Protein AF-A0A522B689-F1 (afdb_monomer_lite)

Structure (mmCIF, N/CA/C/O backbone):
data_AF-A0A522B689-F1
#
_entry.id   AF-A0A522B689-F1
#
loop_
_atom_site.group_PDB
_atom_site.id
_atom_site.type_symbol
_atom_site.label_atom_id
_atom_site.label_alt_id
_atom_site.label_comp_id
_atom_site.label_asym_id
_atom_site.label_entity_id
_atom_site.label_seq_id
_atom_site.pdbx_PDB_ins_code
_atom_site.Cartn_x
_atom_site.Cartn_y
_atom_site.Cartn_z
_atom_site.occupancy
_atom_site.B_iso_or_equiv
_atom_site.auth_seq_i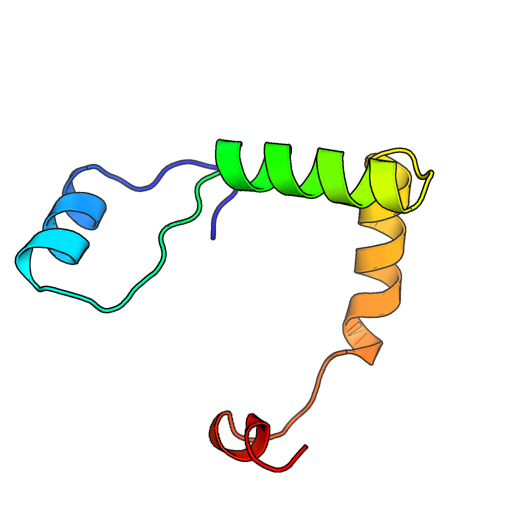d
_atom_site.auth_comp_id
_atom_site.auth_asym_id
_atom_site.auth_atom_id
_atom_site.pdbx_PDB_model_num
ATOM 1 N N . MET A 1 1 ? 5.266 -0.429 -4.698 1.00 90.69 1 MET A N 1
ATOM 2 C CA . MET A 1 1 ? 4.177 0.427 -4.175 1.00 90.69 1 MET A CA 1
ATOM 3 C C . MET A 1 1 ? 4.792 1.658 -3.522 1.00 90.69 1 MET A C 1
ATOM 5 O O . MET A 1 1 ? 5.859 1.520 -2.941 1.00 90.69 1 MET A O 1
ATOM 9 N N . THR A 1 2 ? 4.174 2.833 -3.627 1.00 95.00 2 THR A N 1
ATOM 10 C CA . THR A 1 2 ? 4.621 4.068 -2.953 1.00 95.00 2 THR A CA 1
ATOM 11 C C . THR A 1 2 ? 3.426 4.969 -2.632 1.00 95.00 2 THR A C 1
ATOM 13 O O . THR A 1 2 ? 2.391 4.861 -3.286 1.00 95.00 2 THR A O 1
ATOM 16 N N . THR A 1 3 ? 3.564 5.863 -1.651 1.00 95.25 3 THR A N 1
ATOM 17 C CA . THR A 1 3 ? 2.579 6.915 -1.337 1.00 95.25 3 THR A CA 1
ATOM 18 C C . THR A 1 3 ? 2.690 8.130 -2.263 1.00 95.25 3 THR A C 1
ATOM 20 O O . THR A 1 3 ? 1.765 8.934 -2.328 1.00 95.25 3 THR A O 1
ATOM 23 N N . GLY A 1 4 ? 3.803 8.264 -2.990 1.00 95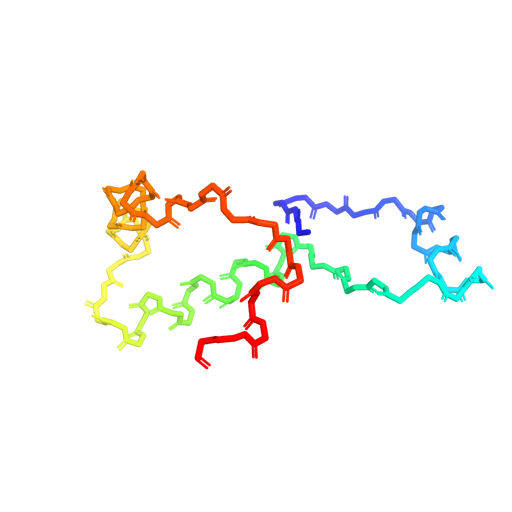.19 4 GLY A N 1
ATOM 24 C CA . GLY A 1 4 ? 4.040 9.333 -3.960 1.00 95.19 4 GLY A CA 1
ATOM 25 C C . GLY A 1 4 ? 3.859 8.875 -5.408 1.00 95.19 4 GLY A C 1
ATOM 26 O O . GLY A 1 4 ? 2.964 8.095 -5.736 1.00 95.19 4 GLY A O 1
ATOM 27 N N . PHE A 1 5 ? 4.748 9.343 -6.280 1.00 96.75 5 PHE A N 1
ATOM 28 C CA . PHE A 1 5 ? 4.786 8.992 -7.699 1.00 96.75 5 PHE A CA 1
ATOM 29 C C . PHE A 1 5 ? 6.124 8.343 -8.056 1.00 96.75 5 PHE A C 1
ATOM 31 O O . PHE A 1 5 ? 7.120 8.521 -7.357 1.00 96.75 5 PHE A O 1
ATOM 38 N N . PHE A 1 6 ? 6.147 7.605 -9.163 1.00 96.88 6 PHE A N 1
ATOM 39 C CA . PHE A 1 6 ? 7.390 7.154 -9.785 1.00 96.88 6 PHE A CA 1
ATOM 40 C C . PHE A 1 6 ? 7.829 8.181 -10.827 1.00 96.88 6 PHE A C 1
ATOM 42 O O . PHE A 1 6 ? 6.981 8.740 -11.522 1.00 96.88 6 PHE A O 1
ATOM 49 N N . SER A 1 7 ? 9.132 8.424 -10.961 1.00 97.62 7 SER A N 1
ATOM 50 C CA . SER A 1 7 ? 9.638 9.343 -11.984 1.00 97.62 7 SER A CA 1
ATOM 51 C C . SER A 1 7 ? 9.334 8.825 -13.393 1.00 97.62 7 SER A C 1
ATOM 53 O O . SER A 1 7 ? 9.270 7.615 -13.624 1.00 97.62 7 SER A O 1
ATOM 55 N N . ASP A 1 8 ? 9.191 9.736 -14.356 1.00 97.69 8 ASP A N 1
ATOM 56 C CA . ASP A 1 8 ? 8.945 9.360 -15.753 1.00 97.69 8 ASP A CA 1
ATOM 57 C C . ASP A 1 8 ? 10.070 8.491 -16.322 1.00 97.69 8 ASP A C 1
ATOM 59 O O . ASP A 1 8 ? 9.826 7.604 -17.134 1.00 97.69 8 ASP A O 1
ATOM 63 N N . GLN A 1 9 ? 11.312 8.729 -15.889 1.00 97.94 9 GLN A N 1
ATOM 64 C CA . GLN A 1 9 ? 12.453 7.909 -16.284 1.00 97.94 9 GLN A CA 1
ATOM 65 C C . GLN A 1 9 ? 12.295 6.463 -15.798 1.00 97.94 9 GLN A C 1
ATOM 67 O O . GLN A 1 9 ? 12.374 5.555 -16.617 1.00 97.94 9 GLN A O 1
ATOM 72 N N . ALA A 1 10 ? 11.980 6.251 -14.516 1.00 96.50 10 ALA A N 1
ATOM 73 C CA . ALA A 1 10 ? 11.783 4.908 -13.975 1.00 96.50 10 ALA A CA 1
ATOM 74 C C . ALA A 1 10 ? 10.616 4.181 -14.665 1.00 96.50 10 ALA A C 1
ATOM 76 O O . ALA A 1 10 ? 10.704 2.997 -14.972 1.00 96.50 10 ALA A O 1
ATOM 77 N N . GLN A 1 11 ? 9.526 4.897 -14.962 1.00 96.75 11 GLN A N 1
ATOM 78 C CA . GLN A 1 11 ? 8.390 4.327 -15.691 1.00 96.75 11 GLN A CA 1
ATOM 79 C C . GLN A 1 11 ? 8.762 3.923 -17.126 1.00 96.75 11 GLN A C 1
ATOM 81 O O . GLN A 1 11 ? 8.289 2.893 -17.613 1.00 96.75 11 GLN A O 1
ATOM 86 N N . ARG A 1 12 ? 9.603 4.716 -17.806 1.00 97.88 12 ARG A N 1
ATOM 87 C CA . ARG A 1 12 ? 10.109 4.394 -19.148 1.00 97.88 12 ARG A CA 1
ATOM 88 C C . ARG A 1 12 ? 11.035 3.186 -19.135 1.00 97.88 12 ARG A C 1
ATOM 90 O O . ARG A 1 12 ? 10.891 2.341 -20.011 1.00 97.88 12 ARG A O 1
ATOM 97 N N . GLU A 1 13 ? 11.937 3.093 -18.164 1.00 98.19 13 GLU A N 1
ATOM 98 C CA . GLU A 1 13 ? 12.849 1.950 -18.007 1.00 98.19 13 GLU A CA 1
ATOM 99 C C . GLU A 1 13 ? 12.057 0.656 -17.780 1.00 98.19 13 GLU A C 1
ATOM 101 O O . GLU A 1 13 ? 12.234 -0.304 -18.525 1.00 98.19 13 GLU A O 1
ATOM 106 N N . VAL A 1 14 ? 11.073 0.663 -16.867 1.00 97.06 14 VAL A N 1
ATOM 107 C CA . VAL A 1 14 ? 10.179 -0.492 -16.636 1.00 97.06 14 VAL A CA 1
ATOM 108 C C . VAL A 1 14 ? 9.512 -0.986 -17.917 1.00 97.06 14 VAL A C 1
ATOM 110 O O . VAL A 1 14 ? 9.491 -2.189 -18.177 1.00 97.06 14 VAL A O 1
ATOM 113 N N . GLN A 1 15 ? 9.005 -0.071 -18.740 1.00 96.94 15 GLN A N 1
ATOM 114 C CA . GLN A 1 15 ? 8.336 -0.428 -19.991 1.00 96.94 15 GLN A CA 1
ATOM 115 C C . GLN A 1 15 ? 9.313 -0.876 -21.085 1.00 96.94 15 GLN A C 1
ATOM 117 O O . GLN A 1 15 ? 9.041 -1.846 -21.793 1.00 96.94 15 GLN A O 1
ATOM 122 N N . THR A 1 16 ? 10.438 -0.177 -21.233 1.00 97.81 16 THR A N 1
ATOM 123 C CA . THR A 1 16 ? 11.395 -0.393 -22.330 1.00 97.81 16 THR A CA 1
ATOM 124 C C . THR A 1 16 ? 12.191 -1.673 -22.122 1.00 97.81 16 THR A C 1
ATOM 126 O O . THR A 1 16 ? 12.297 -2.486 -23.042 1.00 97.81 16 THR A O 1
ATOM 129 N N . ASP A 1 17 ? 12.653 -1.900 -20.894 1.00 98.25 17 ASP A N 1
ATOM 130 C CA . ASP A 1 17 ? 13.454 -3.070 -20.524 1.00 98.25 17 ASP A CA 1
ATOM 131 C C . ASP A 1 17 ? 12.576 -4.286 -20.197 1.00 98.25 17 ASP A C 1
ATOM 133 O O . ASP A 1 17 ? 13.073 -5.370 -19.893 1.00 98.25 17 ASP A O 1
ATOM 137 N N . ARG A 1 18 ? 11.248 -4.120 -20.302 1.00 96.44 18 ARG A N 1
ATOM 138 C CA . ARG A 1 18 ? 10.234 -5.155 -20.068 1.00 96.44 18 ARG A CA 1
ATOM 139 C C . ARG A 1 18 ? 10.370 -5.794 -18.687 1.00 96.44 18 ARG A C 1
ATOM 141 O O . ARG A 1 18 ? 10.221 -7.009 -18.539 1.00 96.44 18 ARG A O 1
ATOM 148 N N . PHE A 1 19 ? 10.632 -4.974 -17.671 1.00 97.75 19 PHE A N 1
ATOM 149 C CA . PHE A 1 19 ? 10.673 -5.457 -16.299 1.00 97.75 19 PHE A CA 1
ATOM 150 C C . PHE A 1 19 ? 9.276 -5.953 -15.885 1.00 97.75 19 PHE A C 1
ATOM 152 O O . PHE A 1 19 ? 8.301 -5.211 -16.030 1.00 97.75 19 PHE A O 1
ATOM 159 N N . PRO A 1 20 ? 9.143 -7.181 -15.345 1.00 96.69 20 PRO A N 1
ATOM 160 C CA . PRO A 1 20 ? 7.857 -7.744 -14.936 1.00 96.69 20 PRO A CA 1
ATOM 161 C C . PRO A 1 20 ? 7.428 -7.181 -13.571 1.00 96.69 20 PRO A C 1
ATOM 163 O O . PRO A 1 20 ? 7.293 -7.909 -12.590 1.00 96.69 20 PRO A O 1
ATOM 166 N N . LEU A 1 21 ? 7.263 -5.860 -13.490 1.00 95.44 21 LEU A N 1
ATOM 167 C CA . LEU A 1 21 ? 6.962 -5.133 -12.259 1.00 95.44 21 LEU A CA 1
ATOM 168 C C . LEU A 1 21 ? 5.605 -4.439 -12.351 1.00 95.44 21 LEU A C 1
ATOM 170 O O . LEU A 1 21 ? 5.290 -3.776 -13.337 1.00 95.44 21 LEU A O 1
ATOM 174 N N . LEU A 1 22 ? 4.828 -4.528 -11.272 1.00 95.81 22 LEU A N 1
ATOM 175 C CA . LEU A 1 22 ? 3.602 -3.754 -11.105 1.00 95.81 22 LEU A CA 1
ATOM 176 C C . LEU A 1 22 ? 3.895 -2.460 -10.331 1.00 95.81 22 LEU A C 1
ATOM 178 O O . LEU A 1 22 ? 4.302 -2.484 -9.166 1.00 95.81 22 LEU A O 1
ATOM 182 N N . MET A 1 23 ? 3.660 -1.311 -10.967 1.00 96.12 23 MET A N 1
ATOM 183 C CA . MET A 1 23 ? 3.910 0.008 -10.381 1.00 96.12 23 MET A CA 1
ATOM 184 C C . MET A 1 23 ? 2.630 0.596 -9.774 1.00 96.12 23 MET A C 1
ATOM 186 O O . MET A 1 23 ? 1.770 1.106 -10.483 1.00 96.12 23 MET A O 1
ATOM 190 N N . LEU A 1 24 ? 2.519 0.568 -8.442 1.00 96.94 24 LEU A N 1
ATOM 191 C CA . LEU A 1 24 ? 1.393 1.154 -7.697 1.00 96.94 24 LEU A CA 1
ATOM 192 C C . LEU A 1 24 ? 1.808 2.468 -7.022 1.00 96.94 24 LEU A C 1
ATOM 194 O O . LEU A 1 24 ? 2.659 2.455 -6.128 1.00 96.94 24 LEU A O 1
ATOM 198 N N . ASN A 1 25 ? 1.235 3.584 -7.478 1.00 97.06 25 ASN A N 1
ATOM 199 C CA . ASN A 1 25 ? 1.477 4.931 -6.944 1.00 97.06 25 ASN A CA 1
ATOM 200 C C . ASN A 1 25 ? 0.472 5.307 -5.838 1.00 97.06 25 ASN A C 1
ATOM 202 O O . ASN A 1 25 ? -0.489 4.575 -5.592 1.00 97.06 25 ASN A O 1
ATOM 206 N N . GLY A 1 26 ? 0.657 6.477 -5.223 1.00 97.00 26 GLY A N 1
ATOM 207 C CA . GLY A 1 26 ? -0.131 6.916 -4.071 1.00 97.00 26 GLY A CA 1
ATOM 208 C C . GLY A 1 26 ? -1.635 6.983 -4.311 1.00 97.00 26 GLY A C 1
ATOM 209 O O . GLY A 1 26 ? -2.410 6.660 -3.415 1.00 97.00 26 GLY A O 1
ATOM 210 N N . ARG A 1 27 ? -2.062 7.326 -5.532 1.00 97.69 27 ARG A N 1
ATOM 211 C CA . ARG A 1 27 ? -3.483 7.323 -5.891 1.00 97.69 27 ARG A CA 1
ATOM 212 C C . ARG A 1 27 ? -4.069 5.914 -5.814 1.00 97.69 27 ARG A C 1
ATOM 214 O O . ARG A 1 27 ? -5.078 5.723 -5.146 1.00 97.69 27 ARG A O 1
ATOM 221 N N . HIS A 1 28 ? -3.418 4.940 -6.451 1.00 98.00 28 HIS A N 1
ATOM 222 C CA . HIS A 1 28 ? -3.879 3.548 -6.439 1.00 98.00 28 HIS A CA 1
ATOM 223 C C . HIS A 1 28 ? -3.887 2.977 -5.017 1.00 98.00 28 HIS A C 1
ATOM 225 O O . HIS A 1 28 ? -4.809 2.257 -4.643 1.00 98.00 28 HIS A O 1
ATOM 231 N N . VAL A 1 29 ? -2.881 3.330 -4.209 1.00 97.31 29 VAL A N 1
ATOM 232 C CA . VAL A 1 29 ? -2.826 2.942 -2.793 1.00 97.31 29 VAL A CA 1
ATOM 233 C C . VAL A 1 29 ? -3.998 3.538 -2.017 1.00 97.31 29 VAL A C 1
ATOM 235 O O . VAL A 1 29 ? -4.683 2.807 -1.310 1.00 97.31 29 VAL A O 1
ATOM 238 N N . GLY A 1 30 ? -4.266 4.837 -2.167 1.00 97.56 30 GLY A N 1
ATOM 239 C CA . GLY A 1 30 ? -5.376 5.503 -1.485 1.00 97.56 30 GLY A CA 1
ATOM 240 C C . GLY A 1 30 ? -6.738 4.916 -1.862 1.00 97.56 30 GLY A C 1
ATOM 241 O O . GLY A 1 30 ? -7.541 4.628 -0.978 1.00 97.56 30 GLY A O 1
ATOM 242 N N . GLU A 1 31 ? -6.975 4.678 -3.155 1.00 98.12 31 GLU A N 1
ATOM 243 C CA . GLU A 1 31 ? -8.204 4.044 -3.652 1.00 98.12 31 GLU A CA 1
ATOM 244 C C . GLU A 1 31 ? -8.392 2.635 -3.063 1.00 98.12 31 GLU A C 1
ATOM 246 O O . GLU A 1 31 ? -9.479 2.307 -2.581 1.00 98.12 31 GLU A O 1
ATOM 251 N N . ALA A 1 32 ? -7.330 1.822 -3.037 1.00 97.75 32 ALA A N 1
ATOM 252 C CA . ALA A 1 32 ? -7.370 0.487 -2.448 1.00 97.75 32 ALA A CA 1
ATOM 253 C C . ALA A 1 32 ? -7.634 0.532 -0.935 1.00 97.75 32 ALA A C 1
ATOM 255 O O . ALA A 1 32 ? -8.517 -0.166 -0.451 1.00 97.75 32 ALA A O 1
ATOM 256 N N . VAL A 1 33 ? -6.934 1.389 -0.187 1.00 97.69 33 VAL A N 1
ATOM 257 C CA . VAL A 1 33 ? -7.102 1.502 1.272 1.00 97.69 33 VAL A CA 1
ATOM 258 C C . VAL A 1 33 ? -8.517 1.943 1.645 1.00 97.69 33 VAL A C 1
ATOM 260 O O . VAL A 1 33 ? -9.109 1.370 2.557 1.00 97.69 33 VAL A O 1
ATOM 263 N N . VAL A 1 34 ? -9.086 2.926 0.939 1.00 98.31 34 VAL A N 1
ATOM 264 C CA . VAL A 1 34 ? -10.470 3.371 1.178 1.00 98.31 34 VAL A CA 1
ATOM 265 C C . VAL A 1 34 ? -11.458 2.237 0.914 1.00 98.31 34 VAL A C 1
ATOM 267 O O . VAL A 1 34 ? -12.374 2.025 1.709 1.00 98.31 34 VAL A O 1
ATOM 270 N N . LYS A 1 35 ? -11.262 1.492 -0.180 1.00 98.38 35 LYS A N 1
ATOM 271 C CA . LYS A 1 35 ? -12.103 0.344 -0.519 1.00 98.38 35 LYS A CA 1
ATOM 272 C C . LYS A 1 35 ? -12.030 -0.747 0.553 1.00 98.38 35 LYS A C 1
ATOM 274 O O . LYS A 1 35 ? -13.076 -1.205 1.003 1.00 98.38 35 LYS A O 1
ATOM 279 N N . GLU A 1 36 ? -10.832 -1.144 0.972 1.00 98.12 36 GLU A N 1
ATOM 280 C CA . GLU A 1 36 ? -10.654 -2.215 1.961 1.00 98.12 36 GLU A CA 1
ATOM 281 C C . GLU A 1 36 ? -11.187 -1.820 3.344 1.00 98.12 36 GLU A C 1
ATOM 283 O O . GLU A 1 36 ? -11.881 -2.611 3.981 1.00 98.12 36 GLU A O 1
ATOM 288 N N . ALA A 1 37 ? -10.962 -0.575 3.779 1.00 98.38 37 ALA A N 1
ATOM 289 C CA . ALA A 1 37 ? -11.538 -0.066 5.023 1.00 98.38 37 ALA A CA 1
ATOM 290 C C . ALA A 1 37 ? -13.077 -0.128 4.995 1.00 98.38 37 ALA A C 1
ATOM 292 O O . ALA A 1 37 ? -13.699 -0.617 5.938 1.00 98.38 37 ALA A O 1
ATOM 293 N N . ALA A 1 38 ? -13.688 0.288 3.879 1.00 98.19 38 ALA A N 1
ATOM 294 C CA . ALA A 1 38 ? -15.137 0.236 3.701 1.00 98.19 38 ALA A CA 1
ATOM 295 C C . ALA A 1 38 ? -15.684 -1.201 3.706 1.00 98.19 38 ALA A C 1
ATOM 297 O O . ALA A 1 38 ? -16.716 -1.451 4.328 1.00 98.19 38 ALA A O 1
ATOM 298 N N . LEU A 1 39 ? -14.992 -2.153 3.066 1.00 98.31 39 LEU A N 1
ATOM 299 C CA . LEU A 1 39 ? -15.377 -3.572 3.071 1.00 98.31 39 LEU A CA 1
ATOM 300 C C . LEU A 1 39 ? -15.374 -4.181 4.478 1.00 98.31 39 LEU A C 1
ATOM 302 O O . LEU A 1 39 ? -16.160 -5.085 4.754 1.00 98.31 39 LEU A O 1
ATOM 306 N N . GLN A 1 40 ? -14.522 -3.672 5.366 1.00 97.19 40 GLN A N 1
ATOM 307 C CA . GLN A 1 40 ? -14.432 -4.110 6.759 1.00 97.19 40 GLN A CA 1
ATOM 308 C C . GLN A 1 40 ? -15.321 -3.292 7.709 1.00 97.19 40 GLN A C 1
ATOM 310 O O . GLN A 1 40 ? -15.349 -3.567 8.905 1.00 97.19 40 GLN A O 1
ATOM 315 N N . GLY A 1 41 ? -16.054 -2.296 7.198 1.00 97.94 41 GLY A N 1
ATOM 316 C CA . GLY A 1 41 ? -16.884 -1.409 8.017 1.00 97.94 41 GLY A CA 1
ATOM 317 C C . GLY A 1 41 ? -16.079 -0.510 8.962 1.00 97.94 41 GLY A C 1
ATOM 318 O O . GLY A 1 41 ? -16.609 -0.078 9.983 1.00 97.94 41 GLY A O 1
ATOM 319 N N . LEU A 1 42 ? -14.811 -0.242 8.639 1.00 97.94 42 LEU A N 1
ATOM 320 C CA . LEU A 1 42 ? -13.887 0.541 9.458 1.00 97.94 42 LEU A CA 1
ATOM 321 C C . LEU A 1 42 ? -13.671 1.935 8.868 1.00 97.94 42 LEU A C 1
ATOM 323 O O . LEU A 1 42 ? -13.638 2.119 7.646 1.00 97.94 42 LEU A O 1
ATOM 327 N N . ALA A 1 43 ? -13.422 2.925 9.728 1.00 98.38 43 ALA A N 1
ATOM 328 C CA . ALA A 1 43 ? -12.834 4.171 9.256 1.00 98.38 43 ALA A CA 1
ATOM 329 C C . ALA A 1 43 ? -11.401 3.912 8.756 1.00 98.38 43 ALA A C 1
ATOM 331 O O . ALA A 1 43 ? -10.682 3.075 9.301 1.00 98.38 43 ALA A O 1
ATOM 332 N N . VAL A 1 44 ? -10.930 4.678 7.768 1.00 97.88 44 VAL A N 1
ATOM 333 C CA . VAL A 1 44 ? -9.575 4.502 7.200 1.00 97.88 44 VAL A CA 1
ATOM 334 C C . VAL A 1 44 ? -8.484 4.518 8.281 1.00 97.88 44 VAL A C 1
ATOM 336 O O . VAL A 1 44 ? -7.586 3.683 8.263 1.00 97.88 44 VAL A O 1
ATOM 339 N N . ALA A 1 45 ? -8.577 5.420 9.261 1.00 98.12 45 ALA A N 1
ATOM 340 C CA . ALA A 1 45 ? -7.612 5.493 10.360 1.00 98.12 45 ALA A CA 1
ATOM 341 C C . ALA A 1 45 ? -7.659 4.269 11.297 1.00 98.12 45 ALA A C 1
ATOM 343 O O . ALA A 1 45 ? -6.656 3.918 11.913 1.00 98.12 45 ALA A O 1
ATOM 344 N N . GLU A 1 46 ? -8.815 3.622 11.441 1.00 98.25 46 GLU A N 1
ATOM 345 C CA . GLU A 1 46 ? -8.963 2.392 12.229 1.00 98.25 46 GLU A CA 1
ATOM 346 C C . GLU A 1 46 ? -8.407 1.196 11.472 1.00 98.25 46 GLU A C 1
ATOM 348 O O . GLU A 1 46 ? -7.639 0.431 12.045 1.00 98.25 46 GLU A O 1
ATOM 353 N N . TYR A 1 47 ? -8.705 1.100 10.177 1.00 98.19 47 TYR A N 1
ATOM 354 C CA . TYR A 1 47 ? -8.132 0.088 9.297 1.00 98.19 47 TYR A CA 1
ATOM 355 C C . TYR A 1 47 ? -6.598 0.133 9.300 1.00 98.19 47 TYR A C 1
ATOM 357 O O . TYR A 1 47 ? -5.955 -0.890 9.519 1.00 98.19 47 TYR A O 1
ATOM 365 N N . VAL A 1 48 ? -5.996 1.320 9.146 1.00 96.94 48 VAL A N 1
ATOM 366 C CA . VAL A 1 48 ? -4.529 1.468 9.186 1.00 96.94 48 VAL A CA 1
ATOM 367 C C . VAL A 1 48 ? -3.958 1.030 10.539 1.00 96.94 48 VAL A C 1
ATOM 369 O O . VAL A 1 48 ? -2.961 0.315 10.563 1.00 96.94 48 VAL A O 1
ATOM 372 N N . ARG A 1 49 ? -4.600 1.396 11.657 1.00 97.94 49 ARG A N 1
ATOM 373 C CA . ARG A 1 49 ? -4.173 0.955 12.999 1.00 97.94 49 ARG A CA 1
ATOM 374 C C . ARG A 1 49 ? -4.298 -0.556 13.192 1.00 97.94 49 ARG A C 1
ATOM 376 O O . ARG A 1 49 ? -3.435 -1.145 13.828 1.00 97.94 49 ARG A O 1
ATOM 383 N N . ALA A 1 50 ? -5.348 -1.177 12.657 1.00 96.69 50 ALA A N 1
ATOM 384 C CA . ALA A 1 50 ? -5.529 -2.624 12.725 1.00 96.69 50 ALA A 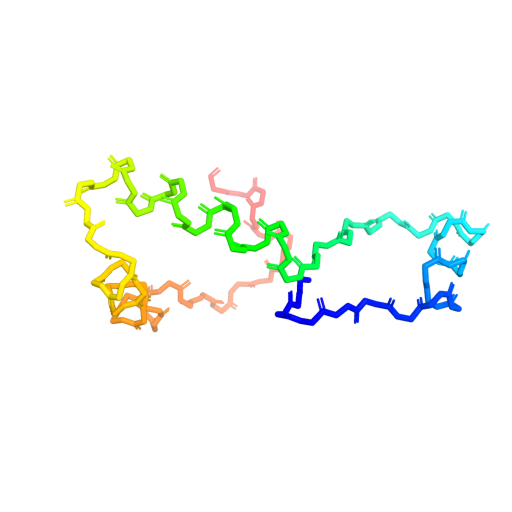CA 1
ATOM 385 C C . ALA A 1 50 ? -4.447 -3.364 11.923 1.00 96.69 50 ALA A C 1
ATOM 387 O O . ALA A 1 50 ? -3.865 -4.323 12.418 1.00 96.69 50 ALA A O 1
ATOM 388 N N . VAL A 1 51 ? -4.129 -2.882 10.715 1.00 96.00 51 VAL A N 1
ATOM 389 C CA . VAL A 1 51 ? -3.043 -3.437 9.890 1.00 96.00 51 VAL A CA 1
ATOM 390 C C . VAL A 1 51 ? -1.689 -3.321 10.593 1.00 96.00 51 VAL A C 1
ATOM 392 O O . VAL A 1 51 ? -0.915 -4.273 10.562 1.00 96.00 51 VAL A O 1
ATOM 395 N N . ASP A 1 52 ? -1.411 -2.179 11.226 1.00 96.62 52 ASP A N 1
ATOM 396 C CA . ASP A 1 52 ? -0.175 -1.947 11.984 1.00 96.62 52 ASP A CA 1
ATOM 397 C C . ASP A 1 52 ? -0.060 -2.890 13.193 1.00 96.62 52 ASP A C 1
ATOM 399 O O . ASP A 1 52 ? 0.966 -3.539 13.376 1.00 96.62 52 ASP A O 1
ATOM 403 N N . ALA A 1 53 ? -1.144 -3.059 13.959 1.00 97.06 53 ALA A N 1
ATOM 404 C CA . ALA A 1 53 ? -1.179 -3.961 15.112 1.00 97.06 53 ALA A CA 1
ATOM 405 C C . ALA A 1 53 ? -0.949 -5.440 14.740 1.00 97.06 53 ALA A C 1
ATOM 407 O O . ALA A 1 53 ? -0.346 -6.184 15.513 1.00 97.06 53 ALA A O 1
ATOM 408 N N . ASP A 1 54 ? -1.403 -5.861 13.557 1.00 95.94 54 ASP A N 1
ATOM 409 C CA . ASP A 1 54 ? -1.229 -7.224 13.041 1.00 95.94 54 ASP A CA 1
ATOM 410 C C . ASP A 1 54 ? 0.135 -7.456 12.366 1.00 95.94 54 ASP A C 1
ATOM 412 O O . ASP A 1 54 ? 0.467 -8.602 12.045 1.00 95.94 54 ASP A O 1
ATOM 416 N N . TYR A 1 55 ? 0.904 -6.399 12.080 1.00 94.38 55 TYR A N 1
ATOM 417 C CA . TYR A 1 55 ? 2.037 -6.466 11.152 1.00 94.38 55 TYR A CA 1
ATOM 418 C C . TYR A 1 55 ? 3.090 -7.494 11.579 1.00 94.38 55 TYR A C 1
ATOM 420 O O . TYR A 1 55 ? 3.439 -8.383 10.797 1.00 94.38 55 TYR A O 1
ATOM 428 N N . ASP A 1 56 ? 3.540 -7.426 12.833 1.00 94.75 56 ASP A N 1
ATOM 429 C CA . ASP A 1 56 ? 4.590 -8.305 13.357 1.00 94.75 56 ASP A CA 1
ATOM 430 C C . ASP A 1 56 ? 4.172 -9.783 13.361 1.00 94.75 56 ASP A C 1
ATOM 432 O O . ASP A 1 56 ? 5.003 -10.665 13.146 1.00 94.75 56 ASP A O 1
ATOM 436 N N . LEU A 1 57 ? 2.876 -10.066 13.529 1.00 93.81 57 LEU A N 1
ATOM 437 C CA . LEU A 1 57 ? 2.334 -11.429 13.510 1.00 93.81 57 LEU A CA 1
ATOM 438 C C . LEU A 1 57 ? 2.354 -12.054 12.110 1.00 93.81 57 LEU A C 1
ATOM 440 O O . LEU A 1 57 ? 2.294 -13.277 11.981 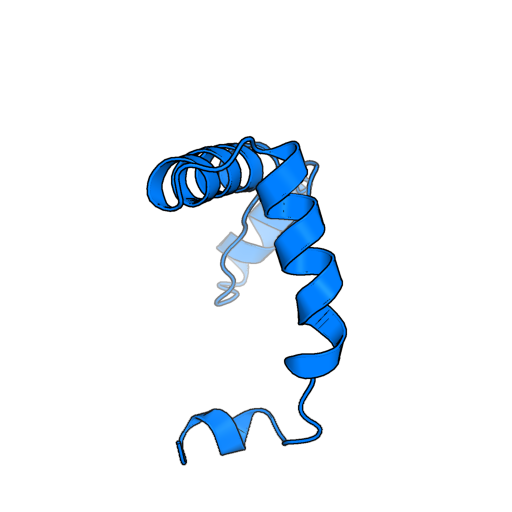1.00 93.81 57 LEU A O 1
ATOM 444 N N . ARG A 1 58 ? 2.418 -11.232 11.056 1.00 91.19 58 ARG A N 1
ATOM 445 C CA . ARG A 1 58 ? 2.423 -11.684 9.655 1.00 91.19 58 ARG A CA 1
ATOM 446 C C . ARG A 1 58 ? 3.828 -11.872 9.090 1.00 91.19 58 ARG A C 1
ATOM 448 O O . ARG A 1 58 ? 3.969 -12.362 7.967 1.00 91.19 58 ARG A O 1
ATOM 455 N N . LEU A 1 59 ? 4.866 -11.491 9.833 1.00 92.38 59 LEU A N 1
ATOM 456 C CA . LEU A 1 59 ? 6.247 -11.691 9.414 1.00 92.38 59 LEU A CA 1
ATOM 457 C C . LEU A 1 59 ? 6.599 -13.182 9.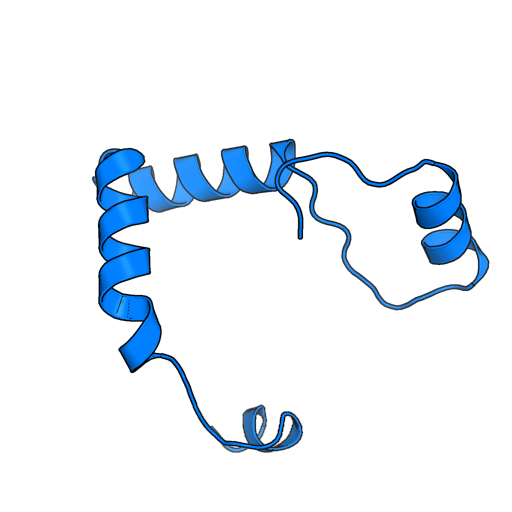451 1.00 92.38 59 LEU A C 1
ATOM 459 O O . LEU A 1 59 ? 6.403 -13.865 10.452 1.00 92.38 59 LEU A O 1
ATOM 463 N N . SER A 1 60 ? 7.161 -13.687 8.353 1.00 90.75 60 SER A N 1
ATOM 464 C CA . SER A 1 60 ? 7.647 -15.066 8.263 1.00 90.75 60 SER A CA 1
ATOM 465 C C . SER A 1 60 ? 9.079 -15.088 7.739 1.00 90.75 60 SER A C 1
ATOM 467 O O . SER A 1 60 ? 9.424 -14.334 6.831 1.00 90.75 60 SER A O 1
ATOM 469 N N . GLY A 1 61 ? 9.914 -15.955 8.315 1.00 90.81 61 GLY A N 1
ATOM 470 C CA . GLY A 1 61 ? 11.326 -16.113 7.948 1.00 90.81 61 GLY A CA 1
ATOM 471 C C . GLY A 1 61 ? 11.577 -17.091 6.798 1.00 90.81 61 GLY A C 1
ATOM 472 O O . GLY A 1 61 ? 12.690 -17.592 6.669 1.00 90.81 61 GLY A O 1
ATOM 473 N N . ARG A 1 62 ? 10.551 -17.412 6.006 1.00 90.75 62 ARG A N 1
ATOM 474 C CA . ARG A 1 62 ? 10.652 -18.372 4.902 1.00 90.75 62 ARG A CA 1
ATOM 475 C C . ARG A 1 62 ? 11.224 -17.730 3.642 1.00 90.75 62 ARG A C 1
ATOM 477 O O . ARG A 1 62 ? 11.015 -16.543 3.379 1.00 90.75 62 ARG A O 1
ATOM 484 N N . ALA A 1 63 ? 11.922 -18.521 2.842 1.00 93.94 63 ALA A N 1
ATOM 485 C CA . ALA A 1 63 ? 12.378 -18.128 1.523 1.00 93.94 63 ALA A CA 1
ATOM 486 C C . ALA A 1 63 ? 11.179 -17.848 0.597 1.00 93.94 63 ALA A C 1
ATOM 488 O O . ALA A 1 63 ? 10.155 -18.527 0.689 1.00 93.94 63 ALA A O 1
ATOM 489 N N . PRO A 1 64 ? 11.300 -16.909 -0.363 1.00 93.00 64 PRO A N 1
ATOM 490 C CA . PRO A 1 64 ? 10.193 -16.564 -1.256 1.00 93.00 64 PRO A CA 1
ATOM 491 C C . PRO A 1 64 ? 9.602 -17.755 -2.019 1.00 93.00 64 PRO A C 1
ATOM 493 O O . PRO A 1 64 ? 8.402 -17.787 -2.251 1.00 93.00 64 PRO A O 1
ATOM 496 N N . ILE A 1 65 ? 10.424 -18.745 -2.387 1.00 94.75 65 ILE A N 1
ATOM 497 C CA . ILE A 1 65 ? 9.967 -19.935 -3.121 1.00 94.75 65 ILE A CA 1
ATOM 498 C C . ILE A 1 65 ? 9.040 -20.830 -2.288 1.00 94.75 65 ILE A C 1
ATOM 500 O O . ILE A 1 65 ? 8.211 -21.545 -2.844 1.00 94.75 65 ILE A O 1
ATOM 504 N N . GLU A 1 66 ? 9.138 -20.765 -0.959 1.00 94.69 66 GLU A N 1
ATOM 505 C CA . GLU A 1 66 ? 8.321 -21.571 -0.052 1.00 94.69 66 GLU A CA 1
ATOM 506 C C . GLU A 1 66 ? 6.855 -21.122 -0.027 1.00 94.69 66 GLU A C 1
ATOM 508 O O . GLU A 1 66 ? 6.013 -21.870 0.453 1.00 94.69 66 GLU A O 1
ATOM 513 N N . VAL A 1 67 ? 6.521 -19.960 -0.611 1.00 91.25 67 VAL A N 1
ATOM 514 C CA . VAL A 1 67 ? 5.125 -19.522 -0.811 1.00 91.25 67 VAL A CA 1
ATOM 515 C C . VAL A 1 67 ? 4.313 -20.494 -1.676 1.00 91.25 67 VAL A C 1
ATOM 517 O O . VAL A 1 67 ? 3.090 -20.468 -1.642 1.00 91.25 67 VAL A O 1
ATOM 520 N N . LEU A 1 68 ? 4.978 -21.340 -2.469 1.00 92.06 68 LEU A N 1
ATOM 521 C CA . LEU A 1 68 ? 4.323 -22.327 -3.330 1.00 92.06 68 LEU A CA 1
ATOM 522 C C . LEU A 1 68 ? 3.928 -23.616 -2.593 1.00 92.06 68 LEU A C 1
ATOM 524 O O . LEU A 1 68 ? 3.289 -24.471 -3.200 1.00 92.06 68 LEU A O 1
ATOM 528 N N . ASN A 1 69 ? 4.342 -23.775 -1.333 1.00 89.19 69 ASN A N 1
ATOM 529 C CA . ASN A 1 69 ? 4.136 -24.990 -0.541 1.00 89.19 69 ASN A CA 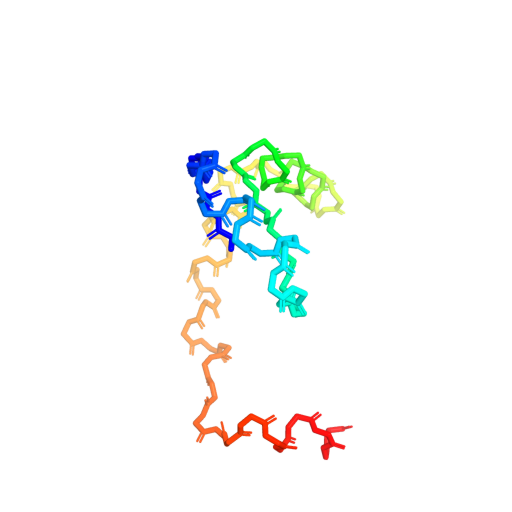1
ATOM 530 C C . ASN A 1 69 ? 3.018 -24.847 0.516 1.00 89.19 69 ASN A C 1
ATOM 532 O O . ASN A 1 69 ? 2.880 -25.744 1.347 1.00 89.19 69 ASN A O 1
ATOM 536 N N . ASP A 1 70 ? 2.272 -23.735 0.496 1.00 62.31 70 ASP A N 1
ATOM 537 C CA . ASP A 1 70 ? 1.106 -23.470 1.359 1.00 62.31 70 ASP A CA 1
ATOM 538 C C . ASP A 1 70 ? -0.197 -24.071 0.810 1.00 62.31 70 ASP A C 1
ATOM 540 O O . ASP A 1 70 ? -0.410 -24.023 -0.426 1.00 62.31 70 ASP A O 1
#

Sequence (70 aa):
MTTGFFSDQAQREVQTDRFPLLMLNGRHVGEAVVKEAALQGLAVAEYVRAVDADYDLRLSGRAPIEVLND

Foldseek 3Di:
DELADDDPVVVCCCVVVVPPDDDDYNVNVVVVLCVVCVVVVHDSVVSVVVCVVCVVVPDDPDDPVCVVVD

pLDDT: mean 95.66, std 4.65, range [62.31, 98.38]

Secondary structure (DSSP, 8-state):
--SS---HHHHHHHHHTT-------HHHHHHHHHHHHHHTT--HHHHHHHHHHHTGGG-----GGGGGG-

Radius of gyration: 16.09 Å; chains: 1; bounding box: 30×34×37 Å